Protein AF-A0A944C8K8-F1 (afdb_monomer)

Mean predicted aligned error: 4.7 Å

Nearest PDB structures (foldseek):
  6j22-assembly1_A  TM=5.132E-01  e=4.038E+00  Shigella flexneri
  6j2l-assembly1_B  TM=5.248E-01  e=6.073E+00  Shigella flexneri
  2lff-assembly1_A  TM=4.940E-01  e=9.134E+00  Escherichia coli

Solvent-accessible surface area (backbone atoms only — not comparable to full-atom values): 4544 Å² total; per-residue (Å²): 110,64,69,47,27,75,70,31,84,70,33,69,65,55,41,51,51,53,32,52,56,45,14,48,56,47,43,54,51,53,47,56,51,43,55,51,25,58,76,68,67,35,67,68,60,49,51,69,62,64,81,71,52,38,54,60,51,27,47,52,36,41,57,72,63,78,55,89,81,60,65,72,65,53,58,61,76,76,110

Secondary structure (DSSP, 8-state):
-HHHHTTTTT-HHHHHHHHHHHHHHHHHHHHHHHHHHHHTT-HHHHHHHTT--HHHHHHHHHHHT-----HHHHHHH--

pLDDT: mean 90.01, std 8.67, range [52.41, 97.62]

Structure (mmCIF, N/CA/C/O backbone):
data_AF-A0A944C8K8-F1
#
_entry.id   AF-A0A944C8K8-F1
#
loop_
_atom_site.group_PDB
_atom_site.id
_atom_site.type_symbol
_atom_site.label_atom_id
_atom_site.label_alt_id
_atom_site.label_comp_id
_atom_site.label_asym_id
_atom_site.label_entity_id
_atom_site.label_seq_id
_atom_site.pdbx_PDB_ins_code
_atom_site.Cartn_x
_atom_site.Cartn_y
_atom_site.Cartn_z
_atom_site.occupancy
_atom_site.B_iso_or_equiv
_atom_site.auth_seq_id
_atom_site.auth_comp_id
_atom_site.auth_asym_id
_atom_site.auth_atom_id
_atom_site.pdbx_PDB_model_num
ATOM 1 N N . ILE A 1 1 ? -3.549 11.770 8.091 1.00 89.62 1 ILE A N 1
ATOM 2 C CA . ILE A 1 1 ? -3.404 10.444 8.729 1.00 89.62 1 ILE A CA 1
ATOM 3 C C . ILE A 1 1 ? -4.778 9.934 9.159 1.00 89.62 1 ILE A C 1
ATOM 5 O O . ILE A 1 1 ? -5.073 8.787 8.890 1.00 89.62 1 ILE A O 1
ATOM 9 N N . ASP A 1 2 ? -5.646 10.818 9.654 1.00 95.56 2 ASP A N 1
ATOM 10 C CA . ASP A 1 2 ? -7.035 10.544 10.069 1.00 95.56 2 ASP A CA 1
ATOM 11 C C . ASP A 1 2 ? -7.841 9.746 9.034 1.00 95.56 2 ASP A C 1
ATOM 13 O O . ASP A 1 2 ? -8.344 8.679 9.339 1.00 95.56 2 ASP A O 1
ATOM 17 N N . LYS A 1 3 ? -7.812 10.150 7.755 1.00 95.12 3 LYS A N 1
ATOM 18 C CA . LYS A 1 3 ? -8.473 9.396 6.667 1.00 95.12 3 LYS A CA 1
ATOM 19 C C . LYS A 1 3 ? -8.034 7.931 6.533 1.00 95.12 3 LYS A C 1
ATOM 21 O O . LYS A 1 3 ? -8.754 7.145 5.933 1.00 95.12 3 LYS A O 1
ATOM 26 N N . LEU A 1 4 ? -6.819 7.593 6.968 1.00 96.31 4 LEU A N 1
ATOM 27 C CA . LEU A 1 4 ? -6.325 6.215 6.962 1.00 96.31 4 LEU A CA 1
ATOM 28 C C . LEU A 1 4 ? -6.809 5.462 8.201 1.00 96.31 4 LEU A C 1
ATOM 30 O O . LEU A 1 4 ? -7.160 4.297 8.079 1.00 96.31 4 LEU A O 1
ATOM 34 N N . LEU A 1 5 ? -6.854 6.132 9.354 1.00 96.31 5 LEU A N 1
ATOM 35 C CA . LEU A 1 5 ? -7.359 5.571 10.608 1.00 96.31 5 LEU A CA 1
ATOM 36 C C . LEU A 1 5 ? -8.864 5.277 10.535 1.00 96.31 5 LEU A C 1
ATOM 38 O O . LEU A 1 5 ? -9.278 4.187 10.928 1.00 96.31 5 LEU A O 1
ATOM 42 N N . ASP A 1 6 ? -9.637 6.136 9.862 1.00 95.75 6 ASP A N 1
ATOM 43 C CA . ASP A 1 6 ? -11.052 5.895 9.537 1.00 95.75 6 ASP A CA 1
ATOM 44 C C . ASP A 1 6 ? -11.263 4.576 8.758 1.00 95.75 6 ASP A C 1
ATOM 46 O O . ASP A 1 6 ? -12.347 3.990 8.771 1.00 95.75 6 ASP A O 1
ATOM 50 N N . LYS A 1 7 ? -10.241 4.108 8.023 1.00 95.06 7 LYS A N 1
ATOM 51 C CA . LYS A 1 7 ? -10.274 2.866 7.227 1.00 95.06 7 LYS A CA 1
ATOM 52 C C . LYS A 1 7 ? -9.784 1.643 7.994 1.00 95.06 7 LYS A C 1
ATOM 54 O O . LYS A 1 7 ? -9.895 0.533 7.479 1.00 95.06 7 LYS A O 1
ATOM 59 N N . THR A 1 8 ? -9.242 1.840 9.189 1.00 93.94 8 THR A N 1
ATOM 60 C CA . THR A 1 8 ? -8.597 0.801 9.994 1.00 93.94 8 THR A CA 1
ATOM 61 C C . THR A 1 8 ? -9.066 0.858 11.443 1.00 93.94 8 THR A C 1
ATOM 63 O O . THR A 1 8 ? -8.257 0.705 12.348 1.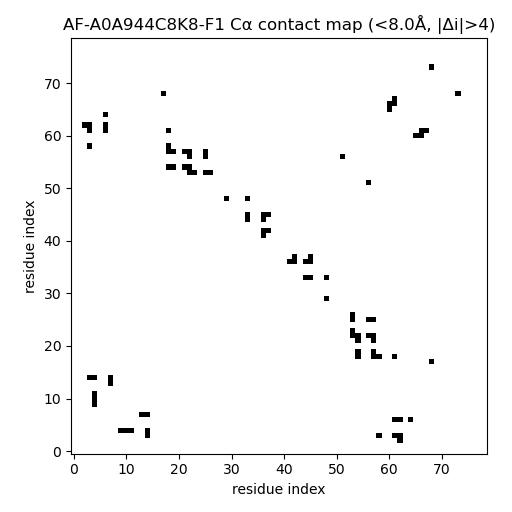00 93.94 8 THR A O 1
ATOM 66 N N . GLU A 1 9 ? -10.357 1.114 11.666 1.00 93.25 9 GLU A N 1
ATOM 67 C CA . GLU A 1 9 ? -10.992 1.095 12.997 1.00 93.25 9 GLU A CA 1
ATOM 68 C C . GLU A 1 9 ? -10.291 1.973 14.051 1.00 93.25 9 GLU A C 1
ATOM 70 O O . GLU A 1 9 ? -10.283 1.639 15.232 1.00 93.25 9 GLU A O 1
ATOM 75 N N . GLU A 1 10 ? -9.677 3.086 13.636 1.00 94.69 10 GLU A N 1
ATOM 76 C CA . GLU A 1 10 ? -8.839 3.933 14.502 1.00 94.69 10 GLU A CA 1
ATOM 77 C C . GLU A 1 10 ? -7.628 3.210 15.135 1.00 94.69 10 GLU A C 1
ATOM 79 O O . GLU A 1 10 ? -6.945 3.747 16.011 1.00 94.69 10 GLU A O 1
ATOM 84 N N . ASP A 1 11 ? -7.291 2.012 14.650 1.00 93.94 11 ASP A N 1
ATOM 85 C CA . ASP A 1 11 ? -6.146 1.232 15.095 1.00 93.94 11 ASP A CA 1
ATOM 86 C C . ASP A 1 11 ? -4.908 1.495 14.221 1.00 93.94 11 ASP A C 1
ATOM 88 O O . ASP A 1 11 ? -4.794 1.111 13.050 1.00 93.94 11 ASP A O 1
ATOM 92 N N . LYS A 1 12 ? -3.917 2.145 14.836 1.00 94.75 12 LYS A N 1
ATOM 93 C CA . LYS A 1 12 ? -2.617 2.449 14.224 1.00 94.75 12 LYS A CA 1
ATOM 94 C C . LYS A 1 12 ? -1.764 1.204 13.952 1.00 94.75 12 LYS A C 1
ATOM 96 O O . LYS A 1 12 ? -0.912 1.251 13.061 1.00 94.75 12 LYS A O 1
ATOM 101 N N . TYR A 1 13 ? -1.938 0.126 14.716 1.00 93.38 13 TYR A N 1
ATOM 102 C CA . TYR A 1 13 ? -1.194 -1.119 14.539 1.00 93.38 13 TYR A CA 1
ATOM 103 C C . TYR A 1 13 ? -1.741 -1.889 13.342 1.00 93.38 13 TYR A C 1
ATOM 105 O O . TYR A 1 13 ? -0.956 -2.255 12.463 1.00 93.38 13 TYR A O 1
ATOM 113 N N . LEU A 1 14 ? -3.068 -1.990 13.221 1.00 93.50 14 LEU A N 1
ATOM 114 C CA . LEU A 1 14 ? -3.733 -2.477 12.014 1.00 93.50 14 LEU A CA 1
ATOM 115 C C . LEU A 1 14 ? -3.326 -1.673 10.773 1.00 93.50 14 LEU A C 1
ATOM 117 O O . LEU A 1 14 ? -2.932 -2.261 9.765 1.00 93.50 14 LEU A O 1
ATOM 121 N N . LEU A 1 15 ? -3.328 -0.336 10.841 1.00 95.38 15 LEU A N 1
ATOM 122 C CA . LEU A 1 15 ? -2.855 0.501 9.732 1.00 95.38 15 LEU A CA 1
ATOM 123 C C . LEU A 1 15 ? -1.406 0.183 9.342 1.00 95.38 15 LEU A C 1
ATOM 125 O O . LEU A 1 15 ? -1.085 0.076 8.154 1.00 95.38 15 LEU A O 1
ATOM 129 N N . CYS A 1 16 ? -0.521 0.024 10.325 1.00 96.06 16 CYS A N 1
ATOM 130 C CA . CYS A 1 16 ? 0.880 -0.307 10.088 1.00 96.06 16 CYS A CA 1
ATOM 131 C C . CYS A 1 16 ? 1.032 -1.690 9.438 1.00 96.06 16 CYS A C 1
ATOM 133 O O . CYS A 1 16 ? 1.751 -1.827 8.444 1.00 96.06 16 CYS A O 1
ATOM 135 N N . ALA A 1 17 ? 0.324 -2.700 9.945 1.00 94.62 17 ALA A N 1
ATOM 136 C CA . ALA A 1 17 ? 0.358 -4.058 9.419 1.00 94.62 17 ALA A CA 1
ATOM 137 C C . ALA A 1 17 ? -0.209 -4.134 7.993 1.00 94.62 17 ALA A C 1
ATOM 139 O O . ALA A 1 17 ? 0.452 -4.662 7.092 1.00 94.62 17 ALA A O 1
ATOM 140 N N . LEU A 1 18 ? -1.383 -3.538 7.761 1.00 95.38 18 LEU A N 1
ATOM 141 C CA . LEU A 1 18 ? -2.053 -3.512 6.463 1.00 95.38 18 LEU A CA 1
ATOM 142 C C . LEU A 1 18 ? -1.206 -2.796 5.406 1.00 95.38 18 LEU A C 1
ATOM 144 O O . LEU A 1 18 ? -0.931 -3.353 4.341 1.00 95.38 18 LEU A O 1
ATOM 148 N N . SER A 1 19 ? -0.731 -1.586 5.719 1.00 96.81 19 SER A N 1
ATOM 149 C CA . SER A 1 19 ? 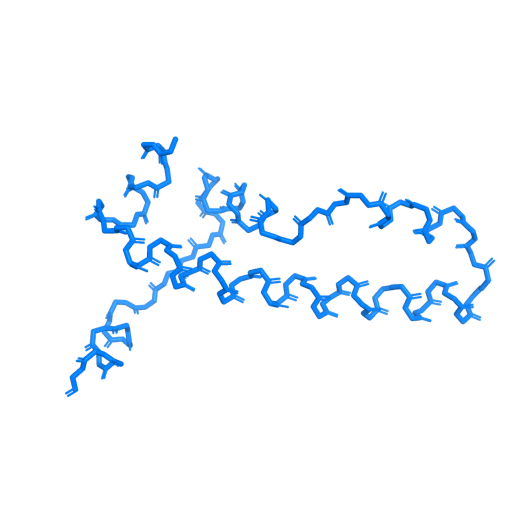0.120 -0.813 4.808 1.00 96.81 19 SER A CA 1
ATOM 150 C C . SER A 1 19 ? 1.465 -1.497 4.549 1.00 96.81 19 SER A C 1
ATOM 152 O O . SER A 1 19 ? 1.941 -1.480 3.415 1.00 96.81 19 SER A O 1
ATOM 154 N N . SER A 1 20 ? 2.057 -2.163 5.547 1.00 96.69 20 SER A N 1
ATOM 155 C CA . SER A 1 20 ? 3.311 -2.910 5.385 1.00 96.69 20 SER A CA 1
ATOM 156 C C . SER A 1 20 ? 3.145 -4.131 4.488 1.00 96.69 20 SER A C 1
ATOM 158 O O . SER A 1 20 ? 3.969 -4.344 3.597 1.00 96.69 20 SER A O 1
ATOM 160 N N . LYS A 1 21 ? 2.085 -4.923 4.693 1.00 95.62 21 LYS A N 1
ATOM 161 C CA . LYS A 1 21 ? 1.782 -6.086 3.851 1.00 95.62 21 LYS A CA 1
ATOM 162 C C . LYS A 1 21 ? 1.550 -5.647 2.408 1.00 95.62 21 LYS A C 1
ATOM 164 O O . LYS A 1 21 ? 2.236 -6.125 1.509 1.00 95.62 21 LYS A O 1
ATOM 169 N N . ARG A 1 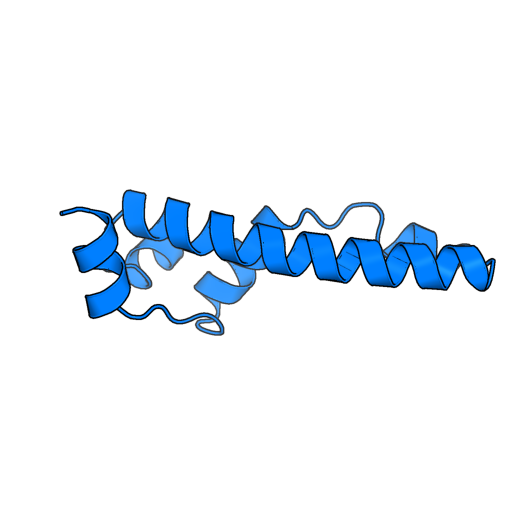22 ? 0.699 -4.641 2.202 1.00 97.06 22 ARG A N 1
ATOM 170 C CA . ARG A 1 22 ? 0.395 -4.134 0.862 1.00 97.06 22 ARG A CA 1
ATOM 171 C C . ARG A 1 22 ? 1.603 -3.497 0.168 1.00 97.06 22 ARG A C 1
ATOM 173 O O . ARG A 1 22 ? 1.814 -3.694 -1.024 1.00 97.06 22 ARG A O 1
ATOM 180 N N . SER A 1 23 ? 2.436 -2.775 0.915 1.00 97.56 23 SER A N 1
ATOM 181 C CA . SER A 1 23 ? 3.693 -2.209 0.414 1.00 97.56 23 SER A CA 1
ATOM 182 C C . SER A 1 23 ? 4.639 -3.290 -0.122 1.00 97.56 23 SER A C 1
ATOM 184 O O . SER A 1 23 ? 5.294 -3.076 -1.144 1.00 97.56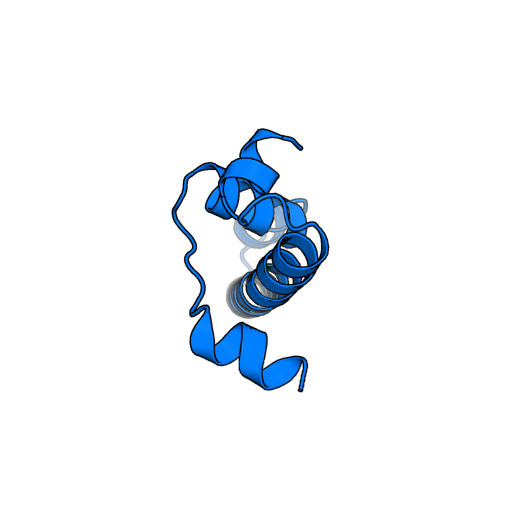 23 SER A O 1
ATOM 186 N N . ARG A 1 24 ? 4.691 -4.472 0.514 1.00 96.88 24 ARG A N 1
ATOM 187 C CA . ARG A 1 24 ? 5.487 -5.608 0.019 1.00 96.88 24 ARG A CA 1
ATOM 188 C C . ARG A 1 24 ? 4.948 -6.132 -1.308 1.00 96.88 24 ARG A C 1
ATOM 190 O O . ARG A 1 24 ? 5.735 -6.246 -2.244 1.00 96.88 24 ARG A O 1
ATOM 197 N N . ASP A 1 25 ? 3.634 -6.330 -1.419 1.00 96.56 25 ASP A N 1
ATOM 198 C CA . ASP A 1 25 ? 2.995 -6.777 -2.666 1.00 96.56 25 ASP A CA 1
ATOM 199 C C . ASP A 1 25 ? 3.306 -5.818 -3.830 1.00 96.56 25 ASP A C 1
ATOM 201 O O . ASP A 1 25 ? 3.705 -6.236 -4.920 1.00 96.56 25 ASP A O 1
ATOM 205 N N . ILE A 1 26 ? 3.188 -4.507 -3.584 1.00 96.31 26 ILE A N 1
ATOM 206 C CA . ILE A 1 26 ? 3.512 -3.464 -4.567 1.00 96.31 26 ILE A CA 1
ATOM 207 C C . ILE A 1 26 ? 5.001 -3.501 -4.927 1.00 96.31 26 ILE A C 1
ATOM 209 O O . ILE A 1 26 ? 5.358 -3.388 -6.099 1.00 96.31 26 ILE A O 1
ATOM 213 N N . ASN A 1 27 ? 5.886 -3.661 -3.943 1.00 94.88 27 ASN A N 1
ATOM 214 C CA . ASN A 1 27 ? 7.324 -3.700 -4.185 1.00 94.88 27 ASN A CA 1
ATOM 215 C C . ASN A 1 27 ? 7.737 -4.916 -5.030 1.00 94.88 27 ASN A C 1
ATOM 217 O O . ASN A 1 27 ? 8.557 -4.773 -5.940 1.00 94.88 27 ASN A O 1
ATOM 221 N N . ASP A 1 28 ? 7.154 -6.088 -4.771 1.00 95.62 28 ASP A N 1
ATOM 222 C CA . ASP A 1 28 ? 7.393 -7.292 -5.570 1.00 95.62 28 ASP A CA 1
ATOM 223 C C . ASP A 1 28 ? 6.883 -7.121 -7.008 1.00 95.62 28 ASP A C 1
ATOM 225 O O . ASP A 1 28 ? 7.599 -7.453 -7.960 1.00 95.62 28 ASP A O 1
ATOM 229 N N . MET A 1 29 ? 5.708 -6.508 -7.184 1.00 93.94 29 MET A N 1
ATOM 230 C CA . MET A 1 29 ? 5.175 -6.149 -8.501 1.00 93.94 29 MET A 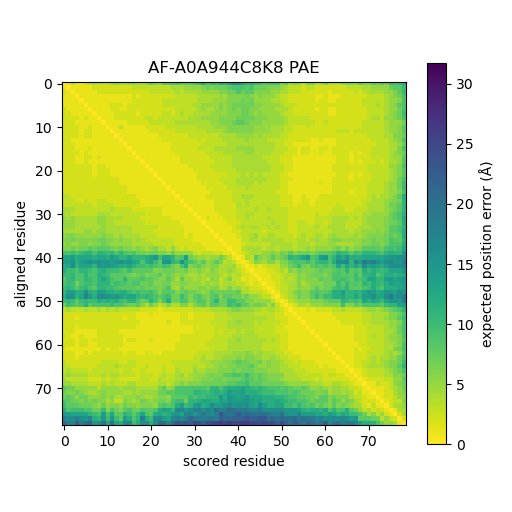CA 1
ATOM 231 C C . MET A 1 29 ? 6.109 -5.186 -9.256 1.00 93.94 29 MET A C 1
ATOM 233 O O . MET A 1 29 ? 6.486 -5.457 -10.399 1.00 93.94 29 MET A O 1
ATOM 237 N N . MET A 1 30 ? 6.534 -4.089 -8.621 1.00 91.94 30 MET A N 1
ATOM 238 C CA . MET A 1 30 ? 7.426 -3.092 -9.229 1.00 91.94 30 MET A CA 1
ATOM 239 C C . MET A 1 30 ? 8.816 -3.660 -9.535 1.00 91.94 30 MET A C 1
ATOM 241 O O . MET A 1 30 ? 9.456 -3.245 -10.502 1.00 91.94 30 MET A O 1
ATOM 245 N N . ARG A 1 31 ? 9.324 -4.592 -8.717 1.00 91.56 31 ARG A N 1
ATOM 246 C CA . ARG A 1 31 ? 10.562 -5.322 -9.027 1.00 91.56 31 ARG A CA 1
ATOM 247 C C . ARG A 1 31 ? 10.385 -6.146 -10.302 1.00 91.56 31 ARG A C 1
ATOM 249 O O . ARG A 1 31 ? 11.170 -5.973 -11.224 1.00 91.56 31 ARG A O 1
ATOM 256 N N . GLY A 1 32 ? 9.314 -6.935 -10.401 1.00 91.75 32 GLY A N 1
ATOM 257 C CA . GLY A 1 32 ? 9.040 -7.738 -11.596 1.00 91.75 32 GLY A CA 1
ATOM 258 C C . GLY A 1 32 ? 8.871 -6.902 -12.871 1.00 91.75 32 GLY A C 1
ATOM 25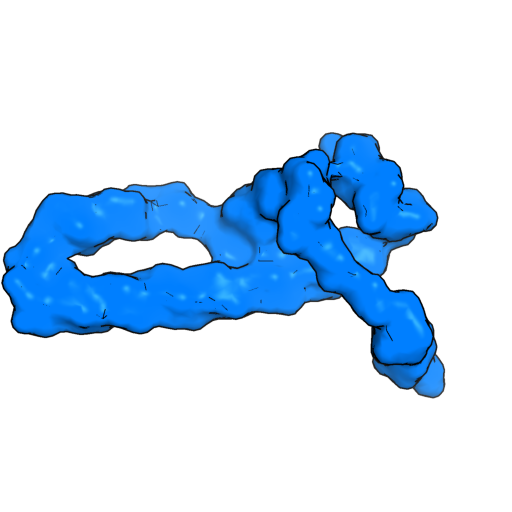9 O O . GLY A 1 32 ? 9.332 -7.304 -13.938 1.00 91.75 32 GLY A O 1
ATOM 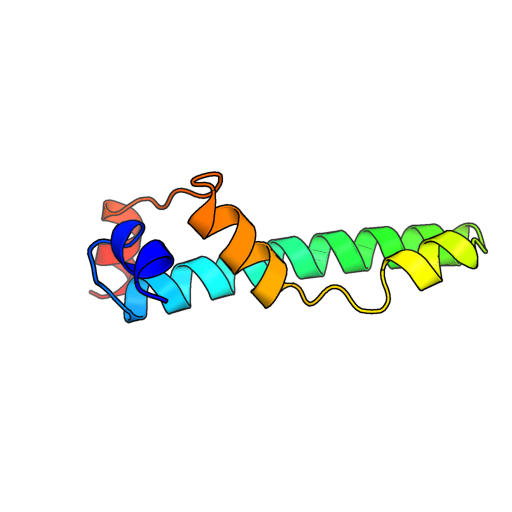260 N N . GLN A 1 33 ? 8.253 -5.720 -12.779 1.00 90.69 33 GLN A N 1
ATOM 261 C CA . GLN A 1 33 ? 8.166 -4.789 -13.911 1.00 90.69 33 GLN A CA 1
ATOM 262 C C . GLN A 1 33 ? 9.535 -4.226 -14.309 1.00 90.69 33 GLN A C 1
ATOM 264 O O . GLN A 1 33 ? 9.851 -4.196 -15.497 1.00 90.69 33 GLN A O 1
ATOM 269 N N . ARG A 1 34 ? 10.376 -3.846 -13.338 1.00 90.00 34 ARG A N 1
ATOM 270 C CA . ARG A 1 34 ? 11.750 -3.397 -13.610 1.00 90.00 34 ARG A CA 1
ATOM 271 C C . ARG A 1 34 ? 12.591 -4.487 -14.268 1.00 90.00 34 ARG A C 1
ATOM 273 O O . ARG A 1 34 ? 13.266 -4.194 -15.248 1.00 90.00 34 ARG A O 1
ATOM 280 N N . ASP A 1 35 ? 12.507 -5.727 -13.792 1.00 91.25 35 ASP A N 1
ATOM 281 C CA . ASP A 1 35 ? 13.253 -6.854 -14.368 1.00 91.25 35 ASP A CA 1
ATOM 282 C C . ASP A 1 35 ? 12.883 -7.071 -15.847 1.00 91.25 35 ASP A C 1
ATOM 284 O O . ASP A 1 35 ? 13.755 -7.279 -16.694 1.00 91.25 35 ASP A O 1
ATOM 288 N N . ARG A 1 36 ? 11.593 -6.936 -16.187 1.00 89.44 36 ARG A N 1
ATOM 289 C CA . ARG A 1 36 ? 11.110 -6.990 -17.578 1.00 89.44 36 ARG A CA 1
ATOM 290 C C . ARG A 1 36 ? 11.603 -5.808 -18.413 1.00 89.44 36 ARG A C 1
ATOM 292 O O . ARG A 1 36 ? 12.072 -6.022 -19.527 1.00 89.44 36 ARG A O 1
ATOM 299 N N . ALA A 1 37 ? 11.531 -4.587 -17.886 1.00 88.88 37 ALA A 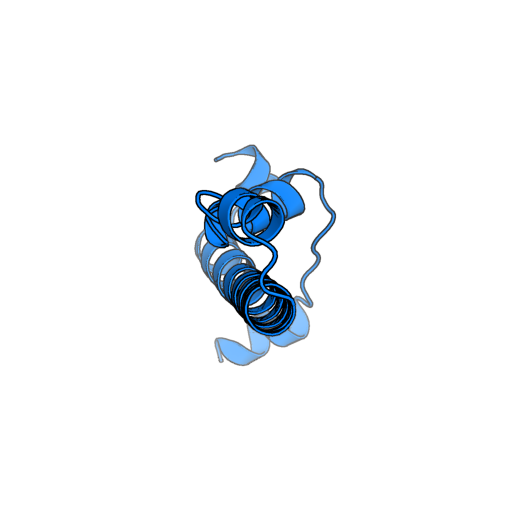N 1
ATOM 300 C CA . ALA A 1 37 ? 11.985 -3.388 -18.592 1.00 88.88 37 ALA A CA 1
ATOM 301 C C . ALA A 1 37 ? 13.498 -3.427 -18.872 1.00 88.88 37 ALA A C 1
ATOM 303 O O . ALA A 1 37 ? 13.939 -3.048 -19.957 1.00 88.88 37 ALA A O 1
ATOM 304 N N . VAL A 1 38 ? 14.293 -3.953 -17.931 1.00 88.06 38 VAL A N 1
ATOM 305 C CA . VAL A 1 38 ? 15.733 -4.197 -18.114 1.00 88.06 38 VAL A CA 1
ATOM 306 C C . VAL A 1 38 ? 15.979 -5.225 -19.216 1.00 88.06 38 VAL A C 1
ATOM 308 O O . VAL A 1 38 ? 16.807 -4.977 -20.091 1.00 88.06 38 VAL A O 1
ATOM 311 N N . ALA A 1 39 ? 15.242 -6.340 -19.223 1.00 89.56 39 ALA A N 1
ATOM 312 C CA . ALA A 1 39 ? 15.356 -7.350 -20.276 1.00 89.56 39 ALA A CA 1
ATOM 313 C C . ALA A 1 39 ? 15.003 -6.802 -21.673 1.00 89.56 39 ALA A C 1
ATOM 315 O O . ALA A 1 39 ? 15.601 -7.217 -22.663 1.00 89.56 39 ALA A O 1
ATOM 316 N N . LEU A 1 40 ? 14.069 -5.848 -21.750 1.00 89.75 40 LEU A N 1
ATOM 317 C CA . LEU A 1 40 ? 13.665 -5.159 -22.983 1.00 89.75 40 LEU A CA 1
ATOM 318 C C . LEU A 1 40 ? 14.507 -3.910 -23.304 1.00 89.75 40 LEU A C 1
ATOM 320 O O . LEU A 1 40 ? 14.260 -3.258 -24.315 1.00 89.75 40 LEU A O 1
ATOM 324 N N . GLN A 1 41 ? 15.488 -3.565 -22.460 1.00 85.44 41 GLN A N 1
ATOM 325 C CA . GLN A 1 41 ? 16.322 -2.359 -22.573 1.00 85.44 41 GLN A CA 1
ATOM 326 C C . GLN A 1 41 ? 15.519 -1.041 -22.667 1.00 85.44 41 GLN A C 1
ATOM 328 O O . GLN A 1 41 ? 15.954 -0.073 -23.293 1.00 85.44 41 GLN A O 1
ATOM 333 N N . SER A 1 42 ? 14.352 -0.977 -22.021 1.00 86.88 42 SER A N 1
ATOM 334 C CA . SER A 1 42 ? 13.452 0.180 -22.073 1.00 86.88 42 SER A CA 1
ATOM 335 C C . SER A 1 42 ? 13.806 1.233 -21.017 1.00 86.88 42 SER A C 1
ATOM 337 O O . SER A 1 42 ? 13.391 1.166 -19.859 1.00 86.88 42 SER A O 1
ATOM 339 N N . VAL A 1 43 ? 14.593 2.238 -21.410 1.00 81.69 43 VAL A N 1
ATOM 340 C CA . VAL A 1 43 ? 15.087 3.294 -20.500 1.00 81.69 43 VAL A CA 1
ATOM 341 C C . VAL A 1 43 ? 13.951 4.145 -19.917 1.00 81.69 43 VAL A C 1
ATOM 343 O O . VAL A 1 43 ? 13.998 4.508 -18.741 1.00 81.69 43 VAL A O 1
ATOM 346 N N . SER A 1 44 ? 12.921 4.448 -20.711 1.00 85.31 44 SER A N 1
ATOM 347 C CA . SER A 1 44 ? 11.771 5.247 -20.268 1.00 85.31 44 SER A CA 1
ATOM 348 C C . SER A 1 44 ? 10.941 4.530 -19.206 1.00 85.31 44 SER A C 1
ATOM 350 O O . SER A 1 44 ? 10.578 5.145 -18.207 1.00 85.31 44 SER A O 1
ATOM 352 N N . GLU A 1 45 ? 10.695 3.228 -19.377 1.00 81.88 45 GLU A N 1
ATOM 353 C CA . GLU A 1 45 ? 9.951 2.427 -18.397 1.00 81.88 45 GLU A CA 1
ATOM 354 C C . GLU A 1 45 ? 10.738 2.294 -17.090 1.00 81.88 45 GLU A C 1
ATOM 356 O O . GLU A 1 45 ? 10.180 2.469 -16.010 1.00 81.88 45 GLU A O 1
ATOM 361 N N . ILE A 1 46 ? 12.056 2.064 -17.164 1.00 79.38 46 ILE A N 1
ATOM 362 C CA . ILE A 1 46 ? 12.922 2.015 -15.974 1.00 79.38 46 ILE A CA 1
ATOM 363 C C . ILE A 1 46 ? 12.839 3.328 -15.180 1.00 79.38 46 ILE A C 1
ATOM 365 O O . ILE A 1 46 ? 12.764 3.298 -13.948 1.00 79.38 46 ILE A O 1
ATOM 369 N N . ALA A 1 47 ? 12.833 4.471 -15.871 1.00 83.19 47 ALA A N 1
ATOM 370 C CA . ALA A 1 47 ? 12.729 5.783 -15.243 1.00 83.19 47 ALA A CA 1
ATOM 371 C C . ALA A 1 47 ? 11.349 6.034 -14.609 1.00 83.19 47 ALA A C 1
ATOM 373 O O . ALA A 1 47 ? 11.285 6.629 -13.537 1.00 83.19 47 ALA A O 1
ATOM 374 N N . GLU A 1 48 ? 10.257 5.551 -15.207 1.00 79.56 48 GLU A N 1
ATOM 375 C CA . GLU A 1 48 ? 8.897 5.718 -14.665 1.00 79.56 48 GLU A CA 1
ATOM 376 C C . GLU A 1 48 ? 8.724 5.051 -13.289 1.00 79.56 48 GLU A C 1
ATOM 378 O O . GLU A 1 48 ? 8.048 5.576 -12.399 1.00 79.56 48 GLU A O 1
ATOM 383 N N . PHE A 1 49 ? 9.389 3.914 -13.067 1.00 72.69 49 PHE A N 1
ATOM 384 C CA . PHE A 1 49 ? 9.381 3.238 -11.767 1.00 72.69 49 PHE A CA 1
ATOM 385 C C . PHE A 1 49 ? 10.299 3.900 -10.729 1.00 72.69 49 PHE A C 1
ATOM 387 O O . PHE A 1 49 ? 10.166 3.632 -9.530 1.00 72.69 49 PHE A O 1
ATOM 394 N N . ALA A 1 50 ? 11.221 4.768 -11.151 1.00 72.38 50 ALA A N 1
ATOM 395 C CA . ALA A 1 50 ? 12.149 5.452 -10.264 1.00 72.38 50 ALA A CA 1
ATOM 396 C C . ALA A 1 50 ? 11.453 6.631 -9.561 1.00 72.38 50 ALA A C 1
ATOM 398 O O . ALA A 1 50 ? 11.342 7.730 -10.092 1.00 72.38 50 ALA A O 1
ATOM 399 N N . GLY A 1 51 ? 10.992 6.409 -8.328 1.00 76.50 51 GLY A N 1
ATOM 400 C CA . GLY A 1 51 ? 10.496 7.481 -7.452 1.00 76.50 51 GLY A CA 1
ATOM 401 C C . GLY A 1 51 ? 9.154 7.201 -6.787 1.00 76.50 51 GLY A C 1
ATOM 402 O O . GLY A 1 51 ? 8.819 7.850 -5.794 1.00 76.50 51 GLY A O 1
ATOM 403 N N . ARG A 1 52 ? 8.408 6.194 -7.253 1.00 83.88 52 ARG A N 1
ATOM 404 C CA . ARG A 1 52 ? 7.189 5.750 -6.569 1.00 83.88 52 ARG A CA 1
ATOM 405 C C . ARG A 1 52 ? 7.568 4.855 -5.391 1.00 83.88 52 ARG A C 1
ATOM 407 O O . ARG A 1 52 ? 8.125 3.777 -5.571 1.00 83.88 52 ARG A O 1
ATOM 414 N N . LYS A 1 53 ? 7.297 5.318 -4.170 1.00 93.00 53 LYS A N 1
ATOM 415 C CA . LYS A 1 53 ? 7.576 4.554 -2.947 1.00 93.00 53 LYS A CA 1
ATOM 416 C C . LYS A 1 53 ? 6.419 3.580 -2.684 1.00 93.00 53 LYS A C 1
ATOM 418 O O . LYS A 1 53 ? 5.295 4.057 -2.528 1.00 93.00 53 LYS A O 1
ATOM 423 N N . PRO A 1 54 ? 6.665 2.262 -2.565 1.00 95.69 54 PRO A N 1
ATOM 424 C CA . PRO A 1 54 ? 5.601 1.275 -2.358 1.00 95.69 54 PRO A CA 1
ATOM 425 C C . PRO A 1 54 ? 4.695 1.574 -1.157 1.00 95.69 54 PRO A C 1
ATOM 427 O O . PRO A 1 54 ? 3.479 1.456 -1.259 1.00 95.69 54 PRO A O 1
ATOM 430 N N . LEU A 1 55 ? 5.264 2.066 -0.051 1.00 96.75 55 LEU A N 1
ATOM 431 C CA . LEU A 1 55 ? 4.486 2.447 1.131 1.00 96.75 55 LEU A CA 1
ATOM 432 C C . LEU A 1 55 ? 3.536 3.623 0.862 1.00 96.75 55 LEU A C 1
ATOM 434 O O . LEU A 1 55 ? 2.407 3.618 1.342 1.00 96.75 55 LEU A O 1
ATOM 438 N N . SER A 1 56 ? 3.974 4.618 0.086 1.00 95.69 56 SER A N 1
ATOM 439 C CA . SER A 1 56 ? 3.124 5.754 -0.289 1.00 95.69 56 SER A CA 1
ATOM 440 C C . SER A 1 56 ? 1.944 5.292 -1.140 1.00 95.69 56 SER A C 1
ATOM 442 O O . SER A 1 56 ? 0.817 5.692 -0.875 1.00 95.69 56 SER A O 1
ATOM 444 N N . LEU A 1 57 ? 2.189 4.386 -2.090 1.00 96.06 57 LEU A N 1
ATOM 445 C CA . LEU A 1 57 ? 1.134 3.797 -2.915 1.00 96.06 57 LEU A CA 1
ATOM 446 C C . LEU A 1 57 ? 0.146 2.974 -2.084 1.00 96.06 57 LEU A C 1
ATOM 448 O O . LEU A 1 57 ? -1.056 3.154 -2.224 1.00 96.06 57 LEU A O 1
ATOM 452 N N . ALA A 1 58 ? 0.638 2.140 -1.165 1.00 97.62 58 ALA A N 1
ATOM 453 C CA . ALA A 1 58 ? -0.223 1.370 -0.270 1.00 97.62 58 ALA A CA 1
ATOM 454 C C . ALA A 1 58 ? -1.137 2.281 0.568 1.00 97.62 58 ALA A C 1
ATOM 456 O O . ALA A 1 58 ? -2.330 2.021 0.697 1.00 97.62 58 ALA A O 1
ATOM 457 N N . MET A 1 59 ? -0.598 3.376 1.114 1.00 97.00 59 MET A N 1
ATOM 458 C CA . MET A 1 59 ? -1.397 4.354 1.858 1.00 97.00 59 MET A CA 1
ATOM 459 C C . MET A 1 59 ? -2.434 5.060 0.973 1.00 97.00 59 MET A C 1
ATOM 461 O O . MET A 1 59 ? -3.551 5.299 1.425 1.00 97.00 59 MET A O 1
ATOM 465 N N . GLU A 1 60 ? -2.105 5.379 -0.280 1.00 96.75 60 GLU A N 1
ATOM 466 C CA . GLU A 1 60 ? -3.063 5.955 -1.232 1.00 96.75 60 GLU A CA 1
ATOM 467 C C . GLU A 1 60 ? -4.213 4.991 -1.552 1.00 96.75 60 GLU A C 1
ATOM 469 O O . GLU A 1 60 ? -5.372 5.406 -1.527 1.00 96.75 60 GLU A O 1
ATOM 474 N N . GLU A 1 61 ? -3.916 3.715 -1.802 1.00 97.38 61 GLU A N 1
ATOM 475 C CA . GLU A 1 61 ? -4.931 2.687 -2.063 1.00 97.38 61 GLU A CA 1
ATOM 476 C C . GLU A 1 61 ? -5.841 2.467 -0.837 1.00 97.38 61 GLU A C 1
ATOM 478 O O . GLU A 1 61 ? -7.064 2.392 -0.979 1.00 97.38 61 GLU A O 1
ATOM 483 N N . ILE A 1 62 ? -5.281 2.458 0.383 1.00 97.00 62 ILE A N 1
ATOM 484 C CA . ILE A 1 62 ? -6.065 2.400 1.632 1.00 97.00 62 ILE A CA 1
ATOM 485 C C . ILE A 1 62 ? -6.989 3.620 1.741 1.00 97.00 62 ILE A C 1
ATOM 487 O O . ILE A 1 62 ? -8.185 3.466 1.983 1.00 97.00 62 ILE A O 1
ATOM 491 N N . ALA A 1 63 ? -6.474 4.833 1.508 1.00 96.69 63 ALA A N 1
ATOM 492 C CA . ALA A 1 63 ? -7.278 6.056 1.569 1.00 96.69 63 ALA A CA 1
ATOM 493 C C . ALA A 1 63 ? -8.448 6.047 0.567 1.00 96.69 63 ALA A C 1
ATOM 495 O O . ALA A 1 63 ? -9.511 6.601 0.855 1.00 96.69 63 ALA A O 1
ATOM 496 N N . ARG A 1 64 ? -8.264 5.409 -0.596 1.00 96.75 64 ARG A N 1
ATOM 497 C CA . ARG A 1 64 ? -9.305 5.231 -1.621 1.00 96.75 64 ARG A CA 1
ATOM 498 C C . ARG A 1 64 ? -10.287 4.099 -1.310 1.00 96.75 64 ARG A C 1
ATOM 500 O O . ARG A 1 64 ? -11.344 4.042 -1.930 1.00 96.75 64 ARG A O 1
ATOM 507 N N . GLY A 1 65 ? -9.987 3.247 -0.329 1.00 95.31 65 GLY A N 1
ATOM 508 C CA . GLY A 1 65 ? -10.794 2.071 0.002 1.00 9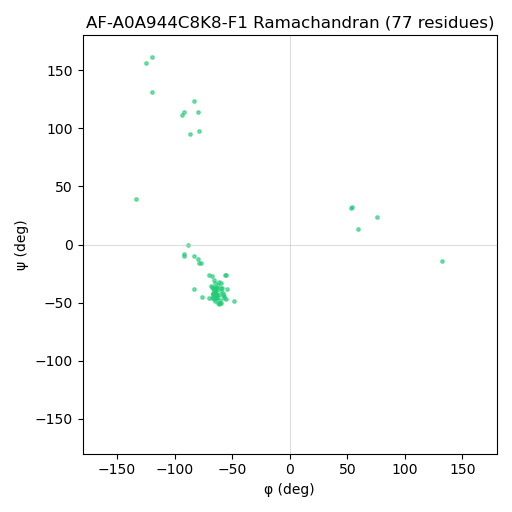5.31 65 GLY A CA 1
ATOM 509 C C . GLY A 1 65 ? -10.615 0.913 -0.983 1.00 95.31 65 GLY A C 1
ATOM 510 O O . GLY A 1 65 ? -11.503 0.079 -1.104 1.00 95.31 65 GLY A O 1
ATOM 511 N N . GLU A 1 66 ? -9.486 0.871 -1.692 1.00 96.31 66 GLU A N 1
ATOM 512 C CA . GLU A 1 66 ? -9.149 -0.187 -2.657 1.00 96.31 66 GLU A CA 1
ATOM 513 C C . GLU A 1 66 ? -8.540 -1.425 -1.968 1.00 96.31 66 GLU A C 1
ATOM 515 O O . GLU A 1 66 ? -8.377 -2.473 -2.591 1.00 96.31 66 GLU A O 1
ATOM 520 N N . VAL A 1 67 ? -8.220 -1.315 -0.674 1.00 94.06 67 VAL A N 1
ATOM 521 C CA . VAL A 1 67 ? -7.630 -2.377 0.149 1.00 94.06 67 VAL A CA 1
ATOM 522 C C . VAL A 1 67 ? -8.561 -2.693 1.316 1.00 94.06 67 VAL A C 1
ATOM 524 O O . VAL A 1 67 ? -8.985 -1.792 2.038 1.00 94.06 67 VAL A O 1
ATOM 527 N N . SER A 1 68 ? -8.831 -3.979 1.527 1.00 90.19 68 SER A N 1
ATOM 528 C CA . SER A 1 68 ? -9.558 -4.509 2.683 1.00 90.19 68 SER A CA 1
ATOM 529 C C . SER A 1 68 ? -8.682 -5.479 3.477 1.00 90.19 68 SER A C 1
ATOM 531 O O . SER A 1 68 ? -7.711 -6.025 2.951 1.00 90.19 68 SER A O 1
ATOM 533 N N . TYR A 1 69 ? -9.049 -5.736 4.729 1.00 91.50 69 TYR A N 1
ATOM 534 C CA . TYR A 1 69 ? -8.432 -6.758 5.573 1.00 91.50 69 TYR A CA 1
ATOM 535 C C . TYR A 1 69 ? -9.495 -7.726 6.093 1.00 91.50 69 TYR A C 1
ATOM 537 O O . TYR A 1 69 ? -10.676 -7.388 6.168 1.00 91.50 69 TYR A O 1
ATOM 545 N N . ASP A 1 70 ? -9.061 -8.936 6.434 1.00 91.06 70 ASP A N 1
ATOM 546 C CA . ASP A 1 70 ? -9.878 -9.894 7.170 1.00 91.06 70 ASP A CA 1
ATOM 547 C C . ASP A 1 70 ? -9.600 -9.712 8.663 1.00 91.06 70 ASP A C 1
ATOM 549 O O . ASP A 1 70 ? -8.484 -9.946 9.132 1.00 91.06 70 ASP A O 1
ATOM 553 N N . LYS A 1 71 ? -10.620 -9.262 9.394 1.00 85.25 71 LYS A N 1
ATOM 554 C CA . LYS A 1 71 ? -10.526 -8.987 10.826 1.00 85.25 71 LYS A CA 1
ATOM 555 C C . LYS A 1 71 ? -10.270 -10.252 11.644 1.00 85.25 71 LYS A C 1
ATOM 557 O O . LYS A 1 71 ? -9.439 -10.220 12.542 1.00 85.25 71 LYS A O 1
ATOM 562 N N . ALA A 1 72 ? -10.920 -11.365 11.302 1.00 86.31 72 ALA A N 1
ATOM 563 C CA . ALA A 1 72 ? -10.754 -12.615 12.040 1.00 86.31 72 ALA A CA 1
ATOM 564 C C . ALA A 1 72 ? -9.332 -13.168 11.875 1.00 86.31 72 ALA A C 1
ATOM 566 O O . ALA A 1 72 ? -8.741 -13.664 12.829 1.00 86.31 72 ALA A O 1
ATOM 567 N N . ALA A 1 73 ? -8.766 -13.039 10.672 1.00 84.31 73 ALA A N 1
ATOM 568 C CA . ALA A 1 73 ? -7.378 -13.414 10.424 1.00 84.31 73 ALA A CA 1
ATOM 569 C C . ALA A 1 73 ? -6.383 -12.494 11.151 1.00 84.31 73 ALA A C 1
ATOM 571 O O . ALA A 1 73 ? -5.353 -12.970 11.613 1.00 84.31 73 ALA A O 1
ATOM 572 N N . PHE A 1 74 ? -6.680 -11.194 11.252 1.00 79.38 74 PHE A N 1
ATOM 573 C CA . PHE A 1 74 ? -5.814 -10.229 11.932 1.00 79.38 74 PHE A CA 1
ATOM 574 C C . PHE A 1 74 ? -5.789 -10.438 13.452 1.00 79.38 74 PHE A C 1
ATOM 576 O O . PHE A 1 74 ? -4.715 -10.490 14.039 1.00 79.38 74 PHE A O 1
ATOM 583 N N . GLU A 1 75 ? -6.953 -10.629 14.076 1.00 78.69 75 GLU A N 1
ATOM 584 C CA . GLU A 1 75 ? -7.057 -10.884 15.521 1.00 78.69 75 GLU A CA 1
ATOM 585 C C . GLU A 1 75 ? -6.429 -12.228 15.926 1.00 78.69 75 GLU A C 1
ATOM 587 O O . GLU A 1 75 ? -5.897 -12.354 17.026 1.00 78.69 75 GLU A O 1
ATOM 592 N N . ALA A 1 76 ? -6.451 -13.230 15.040 1.00 79.81 76 ALA A N 1
ATOM 593 C CA . ALA A 1 76 ? -5.815 -14.524 15.288 1.00 79.81 76 ALA A CA 1
ATOM 594 C C . ALA A 1 76 ? -4.275 -14.469 15.277 1.00 79.81 76 ALA A C 1
ATOM 596 O O . ALA A 1 76 ? -3.650 -15.309 15.915 1.00 79.81 76 ALA A O 1
ATOM 597 N N . ASP A 1 77 ? -3.672 -13.508 14.568 1.00 66.38 77 ASP A N 1
ATOM 598 C CA . ASP A 1 77 ? -2.212 -13.313 14.513 1.00 66.38 77 ASP A CA 1
ATOM 599 C C . ASP A 1 77 ? -1.674 -12.594 15.774 1.00 66.38 77 ASP A C 1
ATOM 601 O O . ASP A 1 77 ? -0.469 -12.611 16.025 1.00 66.38 77 ASP A O 1
ATOM 605 N N . GLU A 1 78 ? -2.551 -11.965 16.573 1.00 61.59 78 GLU A N 1
ATOM 606 C CA . GLU A 1 78 ? -2.196 -11.314 17.847 1.00 61.59 78 GLU A CA 1
ATOM 607 C C . GLU A 1 78 ? -2.328 -12.225 19.088 1.00 61.59 78 GLU A C 1
ATOM 609 O O . GLU A 1 78 ? -1.878 -11.831 20.169 1.00 61.59 78 GLU A O 1
ATOM 614 N N . ALA A 1 79 ? -2.925 -13.418 18.957 1.00 52.41 79 ALA A N 1
ATOM 615 C CA . ALA A 1 79 ? -3.171 -14.373 20.051 1.00 52.41 79 ALA A CA 1
ATOM 616 C C . ALA A 1 79 ? -2.026 -15.384 20.250 1.00 52.41 79 ALA A C 1
ATOM 618 O O . ALA A 1 79 ? -1.707 -15.674 21.429 1.00 52.41 79 ALA A O 1
#

Foldseek 3Di:
DVLLCVLQVVDPVSSVVQLVVQLVVQVVVLVVQCVVCVVVVPPVSNVVSPPDRSSVVSSVCSSVVVDDDDPVVVVVVVD

Radius of gyration: 15.43 Å; Cα contacts (8 Å, |Δi|>4): 48; chains: 1; bounding box: 27×25×43 Å

Sequence (79 aa):
IDKLLDKTEEDKYLLCALSSKRSRDINDMMRGQRDRAVALQSVSEIAEFAGRKPLSLAMEEIARGEVSYDKAAFEADEA